Protein AF-A0A2S3XCT6-F1 (afdb_monomer_lite)

Structure (mmCIF, N/CA/C/O backbone):
data_AF-A0A2S3XCT6-F1
#
_entry.id   AF-A0A2S3XCT6-F1
#
loop_
_atom_site.group_PDB
_atom_site.id
_atom_site.type_symbol
_atom_site.label_atom_id
_atom_site.label_alt_id
_atom_site.label_comp_id
_atom_site.label_asym_id
_atom_site.label_entity_id
_atom_site.label_seq_id
_atom_site.pdbx_PDB_ins_code
_atom_site.Cartn_x
_atom_site.Cartn_y
_atom_site.Cartn_z
_atom_site.occupancy
_atom_site.B_iso_or_equiv
_atom_site.auth_seq_id
_atom_site.auth_comp_id
_atom_site.auth_asym_id
_atom_site.auth_atom_id
_atom_site.pdbx_PDB_model_num
ATOM 1 N N . MET A 1 1 ? 5.960 5.096 -20.952 1.00 51.72 1 MET A N 1
ATOM 2 C CA . MET A 1 1 ? 5.707 4.278 -19.741 1.00 51.72 1 MET A CA 1
ATOM 3 C C . MET A 1 1 ? 5.769 5.190 -18.535 1.00 51.72 1 MET A C 1
ATOM 5 O O . MET A 1 1 ? 6.803 5.406 -17.903 1.00 51.72 1 MET A O 1
ATOM 9 N N . ASP A 1 2 ? 4.651 5.865 -18.357 1.00 55.75 2 ASP A N 1
ATOM 10 C CA . ASP A 1 2 ? 4.566 7.237 -17.900 1.00 55.75 2 ASP A CA 1
ATOM 11 C C . ASP A 1 2 ? 4.414 7.304 -16.384 1.00 55.75 2 ASP A C 1
ATOM 13 O O . ASP A 1 2 ? 3.985 6.353 -15.734 1.00 55.75 2 ASP A O 1
ATOM 17 N N . LYS A 1 3 ? 4.760 8.439 -15.774 1.00 55.09 3 LYS A N 1
ATOM 18 C CA . LYS A 1 3 ? 4.616 8.647 -14.320 1.00 55.09 3 LYS A CA 1
ATOM 19 C C . LYS A 1 3 ? 3.206 8.320 -13.786 1.00 55.09 3 LYS A C 1
ATOM 21 O O . LYS A 1 3 ? 3.075 8.025 -12.599 1.00 55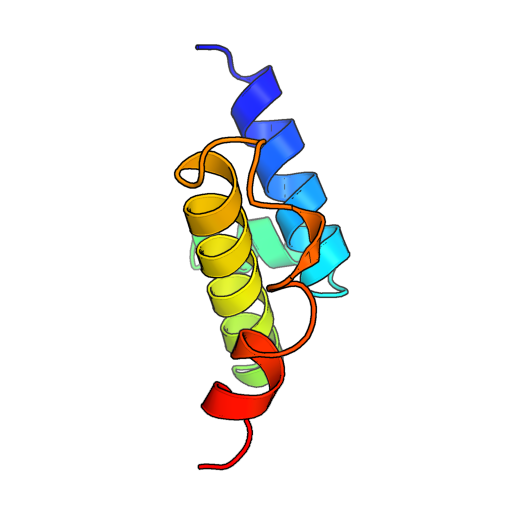.09 3 LYS A O 1
ATOM 26 N N . ILE A 1 4 ? 2.188 8.352 -14.651 1.00 60.31 4 ILE A N 1
ATOM 27 C CA . ILE A 1 4 ? 0.795 7.988 -14.364 1.00 60.31 4 ILE A CA 1
ATOM 28 C C . ILE A 1 4 ? 0.677 6.518 -13.917 1.00 60.31 4 ILE A C 1
ATOM 30 O O . ILE A 1 4 ? 0.125 6.268 -12.850 1.00 60.31 4 ILE A O 1
ATOM 34 N N . ASP A 1 5 ? 1.303 5.566 -14.622 1.00 65.81 5 ASP A N 1
ATOM 35 C CA . ASP A 1 5 ? 1.217 4.123 -14.312 1.00 65.81 5 ASP A CA 1
ATOM 36 C C . ASP A 1 5 ? 1.783 3.774 -12.936 1.00 65.81 5 ASP A C 1
ATOM 38 O O . ASP A 1 5 ? 1.283 2.899 -12.225 1.00 65.81 5 ASP A O 1
ATOM 42 N N . ARG A 1 6 ? 2.849 4.475 -12.536 1.00 68.19 6 ARG A N 1
ATOM 43 C CA . ARG A 1 6 ? 3.471 4.262 -11.226 1.00 68.19 6 ARG A CA 1
ATOM 44 C C . ARG A 1 6 ? 2.576 4.774 -10.106 1.00 68.19 6 ARG A C 1
ATOM 46 O O . ARG A 1 6 ? 2.476 4.125 -9.069 1.00 68.19 6 ARG A O 1
ATOM 53 N N . ARG A 1 7 ? 1.911 5.913 -10.322 1.00 69.00 7 ARG A N 1
ATOM 54 C CA . ARG A 1 7 ? 0.990 6.505 -9.346 1.00 69.00 7 ARG A CA 1
ATOM 55 C C . ARG A 1 7 ? -0.282 5.669 -9.211 1.00 69.00 7 ARG A C 1
ATOM 57 O O . ARG A 1 7 ? -0.712 5.432 -8.086 1.00 69.00 7 ARG A O 1
ATOM 64 N N . GLN A 1 8 ? 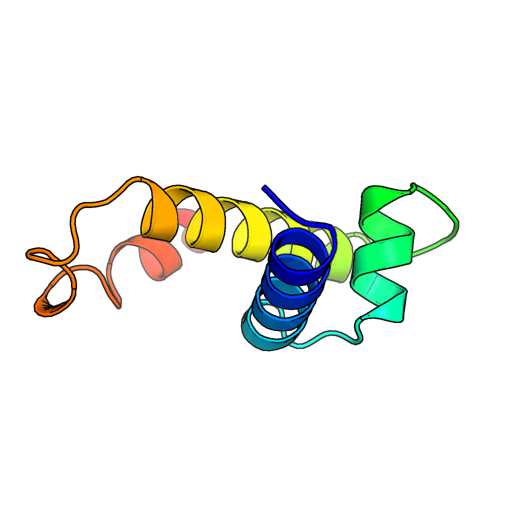-0.812 5.163 -10.329 1.00 74.62 8 GLN A N 1
ATOM 65 C CA . GLN A 1 8 ? -1.913 4.197 -10.345 1.00 74.62 8 GLN A CA 1
ATOM 66 C C . GLN A 1 8 ? -1.524 2.920 -9.588 1.00 74.62 8 GLN A C 1
ATOM 68 O O . GLN A 1 8 ? -2.217 2.517 -8.662 1.00 74.62 8 GLN A O 1
ATOM 73 N N . GLY A 1 9 ? -0.350 2.351 -9.887 1.00 80.06 9 GLY A N 1
ATOM 74 C CA . GLY A 1 9 ? 0.138 1.147 -9.215 1.00 80.06 9 GLY A CA 1
ATOM 75 C C . GLY A 1 9 ? 0.295 1.314 -7.701 1.00 80.06 9 GLY A C 1
ATOM 76 O O . GLY A 1 9 ? -0.058 0.412 -6.951 1.00 80.06 9 GLY A O 1
ATOM 77 N N . MET A 1 10 ? 0.768 2.469 -7.225 1.00 82.50 10 MET A N 1
ATOM 78 C CA . MET A 1 10 ? 0.850 2.749 -5.783 1.00 82.50 10 MET A CA 1
ATOM 79 C C . MET A 1 10 ? -0.530 2.900 -5.133 1.00 82.50 10 MET A C 1
ATOM 81 O O . MET A 1 10 ? -0.710 2.471 -3.992 1.00 82.50 10 MET A O 1
ATOM 85 N N . ALA A 1 11 ? -1.499 3.491 -5.838 1.00 85.94 11 ALA A N 1
ATOM 86 C CA . ALA A 1 11 ? -2.874 3.612 -5.359 1.00 85.94 11 ALA A CA 1
ATOM 87 C C . ALA A 1 11 ? -3.547 2.239 -5.237 1.00 85.94 11 ALA A C 1
ATOM 89 O O . ALA A 1 11 ? -4.157 1.951 -4.207 1.00 85.94 11 ALA A O 1
ATOM 90 N N . ASP A 1 12 ? -3.343 1.364 -6.220 1.00 85.25 12 ASP A N 1
ATOM 91 C CA . ASP A 1 12 ? -3.846 -0.009 -6.188 1.00 85.25 12 ASP A CA 1
ATOM 92 C C . ASP A 1 12 ? -3.223 -0.800 -5.027 1.00 85.25 12 ASP A C 1
ATOM 94 O O . ASP A 1 12 ? -3.922 -1.509 -4.300 1.00 85.25 12 ASP A O 1
ATOM 98 N N . VAL A 1 13 ? -1.910 -0.646 -4.800 1.00 86.00 13 VAL A N 1
ATOM 99 C CA . VAL A 1 13 ? -1.207 -1.276 -3.667 1.00 86.00 13 VAL A CA 1
ATOM 100 C C . VAL A 1 13 ? -1.767 -0.787 -2.337 1.00 86.00 13 VAL A C 1
ATOM 102 O O . VAL A 1 13 ? -2.007 -1.598 -1.443 1.00 86.00 13 VAL A O 1
ATOM 105 N N . ALA A 1 14 ? -1.998 0.519 -2.200 1.00 87.38 14 ALA A N 1
ATOM 106 C CA . ALA A 1 14 ? -2.576 1.115 -1.000 1.00 87.38 14 ALA A CA 1
ATOM 107 C C . ALA A 1 14 ? -3.981 0.558 -0.720 1.00 87.38 14 ALA A C 1
ATOM 109 O O . ALA A 1 14 ? -4.269 0.146 0.406 1.00 87.38 14 ALA A O 1
ATOM 110 N N . GLN A 1 15 ? -4.818 0.472 -1.758 1.00 86.81 15 GLN A N 1
ATOM 111 C CA . GLN A 1 15 ? -6.174 -0.059 -1.664 1.00 86.81 15 GLN A CA 1
ATOM 112 C C . GLN A 1 15 ? -6.179 -1.541 -1.266 1.00 86.81 15 GLN A C 1
ATOM 114 O O . GLN A 1 15 ? -6.909 -1.928 -0.356 1.00 86.81 15 GLN A O 1
ATOM 119 N N . LEU A 1 16 ? -5.330 -2.360 -1.892 1.00 84.69 16 LEU A N 1
ATOM 120 C CA . LEU A 1 16 ? -5.240 -3.795 -1.614 1.00 84.69 16 LEU A CA 1
ATOM 121 C C . LEU A 1 16 ? -4.649 -4.091 -0.225 1.00 84.69 16 LEU A C 1
ATOM 123 O O . LEU A 1 16 ? -5.097 -5.011 0.455 1.00 84.69 16 LEU A O 1
ATOM 127 N N . ALA A 1 17 ? -3.664 -3.307 0.219 1.00 84.00 17 ALA A N 1
ATOM 128 C CA . ALA A 1 17 ? -3.066 -3.440 1.548 1.00 84.00 17 ALA A CA 1
ATOM 129 C C . ALA A 1 17 ? -3.920 -2.824 2.673 1.00 84.00 17 ALA A C 1
ATOM 131 O O . ALA A 1 17 ? -3.631 -3.062 3.851 1.00 84.00 17 ALA A O 1
ATOM 132 N N . GLY A 1 18 ? -4.939 -2.024 2.335 1.00 87.56 18 GLY A N 1
ATOM 133 C CA . GLY A 1 18 ? -5.766 -1.299 3.300 1.00 87.56 18 GLY A CA 1
ATOM 134 C C . GLY A 1 18 ? -4.987 -0.221 4.059 1.00 87.56 18 GLY A C 1
ATOM 135 O O . GLY A 1 18 ? -5.172 -0.054 5.265 1.00 87.56 18 GLY A O 1
ATOM 136 N N . VAL A 1 19 ? -4.068 0.475 3.384 1.00 88.19 19 VAL A N 1
ATOM 137 C CA . VAL A 1 19 ? -3.257 1.555 3.969 1.00 88.19 19 VAL A CA 1
ATOM 138 C C . VAL A 1 19 ? -3.340 2.827 3.126 1.00 88.19 19 VAL A C 1
ATOM 140 O O . VAL A 1 19 ? -3.811 2.810 1.995 1.00 88.19 19 VAL A O 1
ATOM 143 N N . SER A 1 20 ? -2.856 3.949 3.659 1.00 87.56 20 SER A N 1
ATOM 144 C CA . SER A 1 20 ? -2.767 5.196 2.894 1.00 87.56 20 SER A CA 1
ATOM 145 C C . SER A 1 20 ? -1.618 5.171 1.879 1.00 87.56 20 SER A C 1
ATOM 147 O O . SER A 1 20 ? -0.592 4.523 2.105 1.00 87.56 20 SER A O 1
ATOM 149 N N . LEU A 1 21 ? -1.737 5.962 0.807 1.00 87.06 21 LEU A N 1
ATOM 150 C CA . LEU A 1 21 ? -0.652 6.208 -0.155 1.00 87.06 21 LEU A CA 1
ATOM 151 C C . LEU A 1 21 ? 0.645 6.655 0.533 1.00 87.06 21 LEU A C 1
ATOM 153 O O . LEU A 1 21 ? 1.716 6.162 0.201 1.00 87.06 21 LEU A O 1
ATOM 157 N N . SER A 1 22 ? 0.550 7.521 1.546 1.00 83.94 22 SER A N 1
ATOM 158 C CA . SER A 1 22 ? 1.707 7.953 2.341 1.00 83.94 22 SER A CA 1
ATOM 159 C C . SER A 1 22 ? 2.366 6.795 3.092 1.00 83.94 22 SER A C 1
ATOM 161 O O . SER A 1 22 ? 3.569 6.816 3.311 1.00 83.94 22 SER A O 1
ATOM 163 N N . THR A 1 23 ? 1.608 5.771 3.492 1.00 85.25 23 THR A N 1
ATOM 164 C CA . THR A 1 23 ? 2.175 4.571 4.125 1.00 85.25 23 THR A CA 1
ATOM 165 C C . THR A 1 23 ? 2.916 3.713 3.103 1.00 85.25 23 THR A C 1
ATOM 167 O O . THR A 1 23 ? 4.002 3.228 3.408 1.00 85.25 23 THR A O 1
ATOM 170 N N . VAL A 1 24 ? 2.369 3.556 1.893 1.00 84.75 24 VAL A N 1
ATOM 171 C CA . VAL A 1 24 ? 3.048 2.854 0.790 1.00 84.75 24 VAL A CA 1
ATOM 172 C C . VAL A 1 24 ? 4.343 3.569 0.417 1.00 84.75 24 VAL A C 1
ATOM 174 O O . VAL A 1 24 ? 5.389 2.932 0.358 1.00 84.75 24 VAL A O 1
ATOM 177 N N . ASP A 1 25 ? 4.295 4.891 0.257 1.00 84.06 25 ASP A N 1
ATOM 178 C CA . ASP A 1 25 ? 5.467 5.713 -0.043 1.00 84.06 25 ASP A CA 1
ATOM 179 C C . ASP A 1 25 ? 6.543 5.594 1.049 1.00 84.06 25 ASP A C 1
ATOM 181 O O . ASP A 1 25 ? 7.708 5.357 0.746 1.00 84.06 25 ASP A O 1
ATOM 185 N N . ARG A 1 26 ? 6.157 5.632 2.332 1.00 84.38 26 ARG A N 1
ATOM 186 C CA . ARG A 1 26 ? 7.083 5.429 3.461 1.00 84.38 26 ARG A CA 1
ATOM 187 C C . ARG A 1 26 ? 7.703 4.035 3.492 1.00 84.38 26 ARG A C 1
ATOM 189 O O . ARG A 1 26 ? 8.869 3.908 3.846 1.00 84.38 26 ARG A O 1
ATOM 196 N N . VAL A 1 27 ? 6.941 2.998 3.140 1.00 83.00 27 VAL A N 1
ATOM 197 C CA . VAL A 1 27 ? 7.452 1.620 3.066 1.00 83.00 27 VAL A CA 1
ATOM 198 C C . VAL A 1 27 ? 8.442 1.468 1.913 1.00 83.00 27 VAL A C 1
ATOM 200 O O . VAL A 1 27 ? 9.503 0.890 2.123 1.00 83.00 27 VAL A O 1
ATOM 203 N N . LEU A 1 28 ? 8.111 1.994 0.730 1.00 78.12 28 LEU A N 1
ATOM 204 C CA . LEU A 1 28 ? 8.944 1.889 -0.471 1.00 78.12 28 LEU A CA 1
ATOM 205 C C . LEU A 1 28 ? 10.202 2.758 -0.402 1.00 78.12 28 LEU A C 1
ATOM 207 O O . LEU A 1 28 ? 11.249 2.345 -0.882 1.00 78.12 28 LEU A O 1
ATOM 211 N N . ASN A 1 29 ? 10.108 3.943 0.201 1.00 82.50 29 ASN A N 1
ATOM 212 C CA . ASN A 1 29 ? 11.245 4.843 0.390 1.00 82.50 29 ASN A CA 1
ATOM 213 C C . ASN A 1 29 ? 12.002 4.590 1.700 1.00 82.50 29 ASN A C 1
ATOM 215 O O . ASN A 1 29 ? 12.879 5.376 2.042 1.00 82.50 29 ASN A O 1
ATOM 219 N N . GLU A 1 30 ? 11.611 3.576 2.477 1.00 69.88 30 GLU A N 1
ATOM 220 C CA . GLU A 1 30 ? 12.170 3.255 3.800 1.00 69.88 30 GLU A CA 1
ATOM 221 C C . GLU A 1 30 ? 12.175 4.434 4.797 1.00 69.88 30 GLU A C 1
ATOM 223 O O . GLU A 1 30 ? 12.852 4.412 5.826 1.00 69.88 30 GLU A O 1
ATOM 228 N N . ARG A 1 31 ? 11.368 5.471 4.537 1.00 63.38 31 ARG A N 1
ATOM 229 C CA . ARG A 1 31 ? 11.295 6.688 5.348 1.00 63.38 31 ARG A CA 1
ATOM 230 C C . ARG A 1 31 ? 10.300 6.506 6.500 1.00 63.38 31 ARG A C 1
ATOM 232 O O . ARG A 1 31 ? 9.104 6.791 6.403 1.00 63.38 31 ARG A O 1
ATOM 239 N N . GLY A 1 32 ? 10.825 6.075 7.644 1.00 63.53 32 GLY A N 1
ATOM 240 C CA . GLY A 1 32 ? 10.180 6.173 8.957 1.00 63.53 32 GLY A CA 1
ATOM 241 C C . GLY A 1 32 ? 9.516 4.897 9.489 1.00 63.53 32 GLY A C 1
ATOM 242 O O . GLY A 1 32 ? 9.338 3.906 8.787 1.00 63.53 32 GLY A O 1
ATOM 243 N N . SER A 1 33 ? 9.119 4.952 10.764 1.00 62.81 33 SER A N 1
ATOM 244 C CA . SER A 1 33 ? 8.620 3.815 11.552 1.00 62.81 33 SER A CA 1
ATOM 245 C C . SER A 1 33 ? 7.207 3.384 11.149 1.00 62.81 33 SER A C 1
ATOM 247 O O . SER A 1 33 ? 6.209 3.776 11.754 1.00 62.81 33 SER A O 1
ATOM 249 N N . VAL A 1 34 ? 7.105 2.589 10.087 1.00 75.12 34 VAL A N 1
ATOM 250 C CA . VAL A 1 34 ? 5.887 1.850 9.751 1.00 75.12 34 VAL A CA 1
ATOM 251 C C . VAL A 1 34 ? 5.957 0.504 10.467 1.00 75.12 34 VAL A C 1
ATOM 253 O O . VAL A 1 34 ? 6.917 -0.234 10.280 1.00 75.12 34 VAL A O 1
ATOM 256 N N . SER A 1 35 ? 4.950 0.178 11.283 1.00 81.12 35 SER A N 1
ATOM 257 C CA . SER A 1 35 ? 4.882 -1.112 11.989 1.00 81.12 35 SER A CA 1
ATOM 258 C C . SER A 1 35 ? 5.091 -2.282 11.022 1.00 81.12 35 SER A C 1
ATOM 260 O O . SER A 1 35 ? 4.465 -2.285 9.953 1.00 81.12 35 SER A O 1
ATOM 262 N N . ASP A 1 36 ? 5.850 -3.305 11.415 1.00 82.00 36 ASP A N 1
ATOM 263 C CA . ASP A 1 36 ? 6.171 -4.451 10.552 1.00 82.00 36 ASP A CA 1
ATOM 264 C C . ASP A 1 36 ? 4.937 -5.127 9.951 1.00 82.00 36 ASP A C 1
ATOM 266 O O . ASP A 1 36 ? 4.946 -5.544 8.796 1.00 82.00 36 ASP A O 1
ATOM 270 N N . SER A 1 37 ? 3.830 -5.161 10.695 1.00 82.19 37 SER A N 1
ATOM 271 C CA . SER A 1 37 ? 2.545 -5.674 10.207 1.00 82.19 37 SER A CA 1
ATOM 272 C C . SER A 1 37 ? 2.055 -4.942 8.946 1.00 82.19 37 SER A C 1
ATOM 274 O O . SER A 1 37 ? 1.696 -5.573 7.953 1.00 82.19 37 SER A O 1
ATOM 276 N N . LYS A 1 38 ? 2.106 -3.605 8.938 1.00 83.12 38 LYS A N 1
ATOM 277 C CA . LYS A 1 38 ? 1.719 -2.783 7.778 1.00 83.12 38 LYS A CA 1
ATOM 278 C C . LYS A 1 38 ? 2.722 -2.928 6.635 1.00 83.12 38 LYS A C 1
ATOM 280 O O . LYS A 1 38 ? 2.304 -3.049 5.489 1.00 83.12 38 LYS A O 1
ATOM 285 N N . ARG A 1 39 ? 4.025 -2.981 6.940 1.00 83.81 39 ARG A N 1
ATOM 286 C CA . ARG A 1 39 ? 5.076 -3.211 5.937 1.00 83.81 39 ARG A CA 1
ATOM 287 C C . ARG A 1 39 ? 4.852 -4.535 5.199 1.00 83.81 39 ARG A C 1
ATOM 289 O O . ARG A 1 39 ? 4.839 -4.544 3.973 1.00 83.81 39 ARG A O 1
ATOM 296 N N . ARG A 1 40 ? 4.568 -5.622 5.925 1.00 86.62 40 ARG A N 1
ATOM 297 C CA . ARG A 1 40 ? 4.237 -6.928 5.329 1.00 86.62 40 ARG A CA 1
ATOM 298 C C . ARG A 1 40 ? 3.009 -6.864 4.420 1.00 86.62 40 ARG A C 1
ATOM 300 O O . ARG A 1 40 ? 3.069 -7.375 3.307 1.00 86.62 40 ARG A O 1
ATOM 307 N N . LYS A 1 41 ? 1.927 -6.202 4.849 1.00 85.88 41 LYS A N 1
ATOM 308 C CA . LYS A 1 41 ? 0.712 -6.032 4.026 1.00 85.88 41 LYS A CA 1
ATOM 309 C C . LYS A 1 41 ? 0.991 -5.284 2.721 1.00 85.88 41 LYS A C 1
ATOM 311 O O . LYS A 1 41 ? 0.540 -5.718 1.667 1.00 85.88 41 LYS A O 1
ATOM 316 N N . VAL A 1 42 ? 1.762 -4.196 2.782 1.00 86.12 42 VAL A N 1
ATOM 317 C CA . VAL A 1 42 ? 2.143 -3.409 1.596 1.00 86.12 42 VAL A CA 1
ATOM 318 C C . VAL A 1 42 ? 2.993 -4.234 0.631 1.00 86.12 42 VAL A C 1
ATOM 320 O O . VAL A 1 42 ? 2.711 -4.250 -0.564 1.00 86.12 42 VAL A O 1
ATOM 323 N N . LEU A 1 43 ? 3.993 -4.960 1.139 1.00 84.62 43 LEU A N 1
ATOM 324 C CA . LEU A 1 43 ? 4.851 -5.813 0.311 1.00 84.62 43 LEU A CA 1
ATOM 325 C C . LEU A 1 43 ? 4.066 -6.957 -0.346 1.00 84.62 43 LEU A C 1
ATOM 327 O O . LEU A 1 43 ? 4.248 -7.213 -1.535 1.00 84.62 43 LEU A O 1
ATOM 331 N N . GLN A 1 44 ? 3.156 -7.605 0.387 1.00 86.56 44 GLN A N 1
ATOM 332 C CA . GLN A 1 44 ? 2.281 -8.636 -0.181 1.00 86.56 44 GLN A CA 1
ATOM 333 C C . GLN A 1 44 ? 1.359 -8.067 -1.265 1.00 86.56 44 GLN A C 1
ATOM 335 O O . GLN A 1 44 ? 1.250 -8.645 -2.343 1.00 86.56 44 GLN A O 1
ATOM 340 N N . ALA A 1 45 ? 0.733 -6.913 -1.022 1.00 85.50 45 ALA A N 1
ATOM 341 C CA . ALA A 1 45 ? -0.126 -6.264 -2.007 1.00 85.50 45 ALA A CA 1
ATOM 342 C C . ALA A 1 45 ? 0.640 -5.879 -3.285 1.00 85.50 45 ALA A C 1
ATOM 344 O O . ALA A 1 45 ? 0.155 -6.116 -4.392 1.00 85.50 45 ALA A O 1
ATOM 345 N N . ALA A 1 46 ? 1.857 -5.346 -3.142 1.00 83.75 46 ALA A N 1
ATOM 346 C CA . ALA A 1 46 ? 2.737 -5.035 -4.265 1.00 83.75 46 ALA A CA 1
ATOM 347 C C . ALA A 1 46 ? 3.099 -6.280 -5.085 1.00 83.75 46 ALA A C 1
ATOM 349 O O . ALA A 1 46 ? 3.046 -6.233 -6.314 1.00 83.75 46 ALA A O 1
ATOM 350 N N . GLN A 1 47 ? 3.390 -7.407 -4.428 1.00 82.94 47 GLN A N 1
ATOM 351 C CA . GLN A 1 47 ? 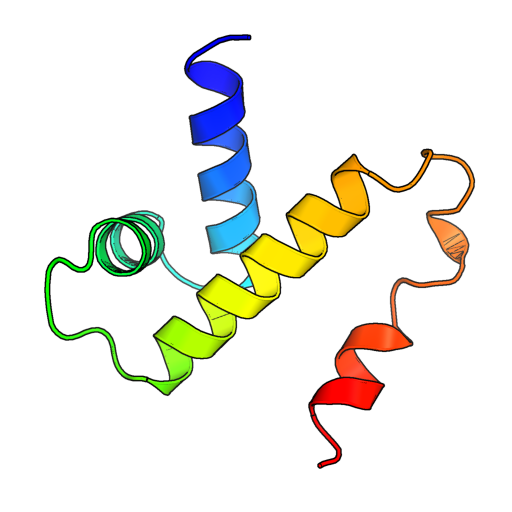3.648 -8.672 -5.117 1.00 82.94 47 GLN A CA 1
ATOM 352 C C . GLN A 1 47 ? 2.413 -9.186 -5.860 1.00 82.94 47 GLN A C 1
ATOM 354 O O . GLN A 1 47 ? 2.517 -9.533 -7.032 1.00 82.94 47 GLN A O 1
ATOM 359 N N . VAL A 1 48 ? 1.234 -9.187 -5.230 1.00 81.56 48 VAL A N 1
ATOM 360 C CA . VAL A 1 48 ? -0.015 -9.644 -5.865 1.00 81.56 48 VAL A CA 1
ATOM 361 C C . VAL A 1 48 ? -0.359 -8.801 -7.093 1.00 81.56 48 VAL A C 1
ATOM 363 O O . VAL A 1 48 ? -0.763 -9.347 -8.117 1.00 81.56 48 VAL A O 1
ATOM 366 N N . LEU A 1 49 ? -0.174 -7.481 -7.033 1.00 82.19 49 LEU A N 1
ATOM 367 C CA . LEU A 1 49 ? -0.422 -6.596 -8.176 1.00 82.19 49 LEU A CA 1
ATOM 368 C C . LEU A 1 49 ? 0.632 -6.743 -9.277 1.00 82.19 49 LEU A C 1
ATOM 370 O O . LEU A 1 49 ? 0.282 -6.707 -10.457 1.00 82.19 49 LEU A O 1
ATOM 374 N N . GLY A 1 50 ? 1.896 -6.969 -8.911 1.00 76.31 50 GLY A N 1
ATOM 375 C CA . GLY A 1 50 ? 2.950 -7.336 -9.858 1.00 76.31 50 GLY A CA 1
ATOM 376 C C . GLY A 1 50 ? 2.638 -8.649 -10.578 1.00 76.31 50 GLY A C 1
ATOM 377 O O . GLY A 1 50 ? 2.719 -8.712 -11.802 1.00 76.31 50 GLY A O 1
ATOM 378 N N . LEU A 1 51 ? 2.177 -9.662 -9.838 1.00 67.75 51 LEU A N 1
ATOM 379 C CA . LEU A 1 51 ? 1.716 -10.938 -10.387 1.00 67.75 51 LEU A CA 1
ATOM 380 C C . LEU A 1 51 ? 0.491 -10.755 -11.288 1.00 67.75 51 LEU A C 1
ATOM 382 O O . LEU A 1 51 ? 0.471 -11.283 -12.394 1.00 67.75 51 LEU A O 1
ATOM 386 N N . LYS A 1 52 ? -0.504 -9.962 -10.870 1.00 66.00 52 LYS A N 1
ATOM 387 C CA . LYS A 1 52 ? -1.708 -9.673 -11.668 1.00 66.00 52 LYS A CA 1
ATOM 388 C C . LYS A 1 52 ? -1.374 -8.994 -12.998 1.00 66.00 52 LYS A C 1
ATOM 390 O O . LYS A 1 52 ? -2.046 -9.252 -13.985 1.00 66.00 52 LYS A O 1
ATOM 395 N N . ARG A 1 53 ? -0.346 -8.142 -13.032 1.00 67.00 53 ARG A N 1
ATOM 396 C CA . ARG A 1 53 ? 0.118 -7.488 -14.265 1.00 67.00 53 ARG A CA 1
ATOM 397 C C . ARG A 1 53 ? 0.862 -8.446 -15.203 1.00 67.00 53 ARG A C 1
ATOM 399 O O . ARG A 1 53 ? 0.843 -8.230 -16.408 1.00 67.00 53 ARG A O 1
ATOM 406 N N . LEU A 1 54 ? 1.513 -9.475 -14.658 1.00 65.44 54 LEU A N 1
ATOM 407 C CA . LEU A 1 54 ? 2.223 -10.504 -15.427 1.00 65.44 54 LEU A CA 1
ATOM 408 C C . LEU A 1 54 ? 1.297 -11.631 -15.912 1.00 65.44 54 LEU A C 1
ATOM 410 O O . LEU A 1 54 ? 1.584 -12.271 -16.919 1.00 65.44 54 LEU A O 1
ATOM 414 N N . LEU A 1 55 ? 0.192 -11.881 -15.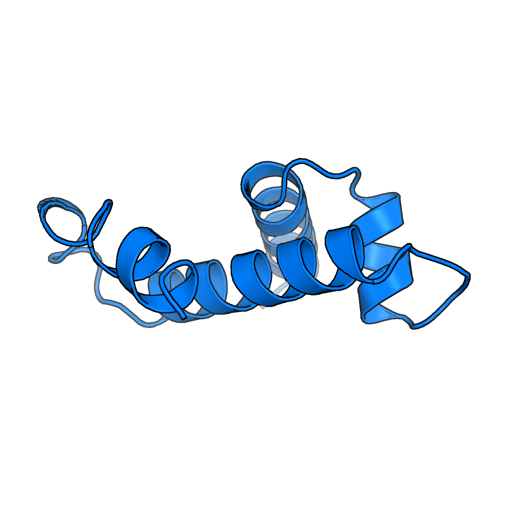208 1.00 57.91 55 LEU A N 1
ATOM 415 C CA . LEU A 1 55 ? -0.810 -12.874 -15.586 1.00 57.91 55 LEU A CA 1
ATOM 416 C C . LEU A 1 55 ? -1.671 -12.347 -16.753 1.00 57.91 55 LEU A C 1
ATOM 418 O O . LEU A 1 55 ? -2.306 -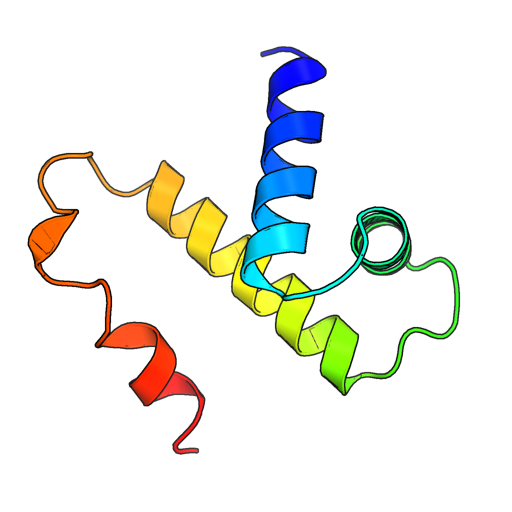11.300 -16.612 1.00 57.91 55 LEU A O 1
ATOM 422 N N . PRO A 1 56 ? -1.758 -13.067 -17.890 1.00 56.91 56 PRO A N 1
ATOM 423 C CA . PRO A 1 56 ? -2.669 -12.717 -18.973 1.00 56.91 56 PRO A CA 1
ATOM 424 C C . PRO A 1 56 ? -4.115 -12.673 -18.475 1.00 56.91 56 PRO A C 1
ATOM 426 O O . PRO A 1 56 ? -4.567 -13.554 -17.738 1.00 56.91 56 PRO A O 1
ATOM 429 N N . SER A 1 57 ? -4.865 -11.671 -18.934 1.00 57.88 57 SER A N 1
ATOM 430 C CA . SER A 1 57 ? -6.221 -11.318 -18.489 1.00 57.88 57 SER A CA 1
ATOM 431 C C . SER A 1 57 ? -7.257 -12.452 -18.543 1.00 57.88 57 SER A C 1
ATOM 433 O O . SER A 1 57 ? -8.334 -12.325 -17.962 1.00 57.88 57 SER A O 1
ATOM 435 N N . ALA A 1 58 ? -6.946 -13.550 -19.232 1.00 56.28 58 ALA A N 1
ATOM 436 C CA . ALA A 1 58 ? -7.792 -14.725 -19.403 1.00 56.28 58 ALA A CA 1
ATOM 437 C C . ALA A 1 58 ? -7.965 -15.569 -18.121 1.00 56.28 58 ALA A C 1
ATOM 439 O O . ALA A 1 58 ? -8.925 -16.325 -18.016 1.00 56.28 58 ALA A O 1
ATOM 440 N N . LEU A 1 59 ? -7.084 -15.431 -17.122 1.00 52.97 59 LEU A N 1
ATOM 441 C CA . LEU A 1 59 ? -7.099 -16.253 -15.897 1.00 52.97 59 LEU A CA 1
ATOM 442 C C . LEU A 1 59 ? -7.789 -15.587 -14.687 1.00 52.97 59 LEU A C 1
ATOM 444 O O . LEU A 1 59 ? -7.753 -16.120 -13.576 1.00 52.97 59 LEU A O 1
ATOM 448 N N . HIS A 1 60 ? -8.445 -14.435 -14.877 1.00 52.97 60 HIS A N 1
ATOM 449 C CA . HIS A 1 60 ? -8.996 -13.605 -13.792 1.00 52.97 60 HIS A CA 1
ATOM 450 C C . HIS A 1 60 ? -10.099 -14.260 -12.930 1.00 52.97 60 HIS A C 1
ATOM 452 O O . HIS A 1 60 ? -10.400 -13.744 -11.852 1.00 52.97 60 HIS A O 1
ATOM 458 N N . GLY A 1 61 ? -10.697 -15.377 -13.359 1.00 48.88 61 GLY A N 1
ATOM 459 C CA . GLY A 1 61 ? -11.841 -15.991 -12.671 1.00 48.88 61 GLY A CA 1
ATOM 460 C C . GLY A 1 61 ? -11.501 -16.913 -11.492 1.00 48.88 61 GLY A C 1
ATOM 461 O O . GLY A 1 61 ? -12.242 -16.941 -10.514 1.00 48.88 61 GLY A O 1
ATOM 462 N N . LEU A 1 62 ? -10.389 -17.657 -11.547 1.00 49.09 62 LEU A N 1
ATOM 463 C CA . LEU A 1 62 ? -10.201 -18.838 -10.681 1.00 49.09 62 LEU A CA 1
ATOM 464 C C . LEU A 1 62 ? -9.244 -18.642 -9.495 1.00 49.09 62 LEU A C 1
ATOM 466 O O . LEU A 1 62 ? -9.321 -19.379 -8.516 1.00 49.09 62 LEU A O 1
ATOM 470 N N . LEU A 1 63 ? -8.364 -17.638 -9.527 1.00 52.19 63 LEU A N 1
ATOM 471 C CA . LEU A 1 63 ? -7.283 -17.501 -8.535 1.00 52.19 63 LEU A CA 1
ATOM 472 C C . LEU A 1 63 ? -7.520 -16.414 -7.475 1.00 52.19 63 LEU A C 1
ATOM 474 O O . LEU A 1 63 ? -6.638 -16.144 -6.662 1.00 52.19 63 LEU A O 1
ATOM 478 N N . ARG A 1 64 ? -8.713 -15.803 -7.437 1.00 48.53 64 ARG A N 1
ATOM 479 C CA . ARG A 1 64 ? -9.025 -14.670 -6.541 1.00 48.53 64 ARG A CA 1
ATOM 480 C C . ARG A 1 64 ? -8.969 -15.018 -5.044 1.00 48.53 64 ARG A C 1
ATOM 482 O O . ARG A 1 64 ? -8.810 -14.114 -4.232 1.00 48.53 64 ARG A O 1
ATOM 489 N N . PHE A 1 65 ? -9.050 -16.299 -4.674 1.00 49.16 65 PHE A N 1
ATOM 490 C CA . PHE A 1 65 ? -9.094 -16.727 -3.268 1.00 49.16 65 PHE A CA 1
ATOM 491 C C . PHE A 1 65 ? -7.997 -17.713 -2.840 1.00 49.16 65 PHE A C 1
ATOM 493 O O . PHE A 1 65 ? -7.737 -17.834 -1.644 1.00 49.16 65 PHE A O 1
ATOM 500 N N . ALA A 1 66 ? -7.329 -18.397 -3.772 1.00 44.97 66 ALA A N 1
ATOM 501 C CA . ALA A 1 66 ? -6.449 -19.514 -3.415 1.00 44.97 66 ALA A CA 1
ATOM 502 C C . ALA A 1 66 ? -5.092 -19.073 -2.832 1.00 44.97 66 ALA A C 1
ATOM 504 O O . ALA A 1 66 ? -4.588 -19.696 -1.901 1.00 44.97 66 ALA A O 1
ATOM 505 N N . LEU A 1 67 ? -4.508 -17.974 -3.321 1.00 51.00 67 LEU A N 1
ATOM 506 C CA . LEU A 1 67 ? -3.124 -17.618 -2.973 1.00 51.00 67 LEU A CA 1
ATOM 507 C C . LEU A 1 67 ? -3.000 -16.818 -1.666 1.00 51.00 67 LEU A C 1
ATOM 509 O O . LEU A 1 67 ? -2.019 -16.976 -0.944 1.00 51.00 67 LEU A O 1
ATOM 513 N N . ILE A 1 68 ? -4.018 -16.025 -1.309 1.00 50.00 68 ILE A N 1
ATOM 514 C CA . ILE A 1 68 ? -4.034 -15.265 -0.044 1.00 50.00 68 ILE A CA 1
ATOM 515 C C . ILE A 1 68 ? -4.222 -16.212 1.154 1.00 50.00 68 ILE A C 1
ATOM 517 O O . ILE A 1 68 ? -3.650 -15.981 2.217 1.00 50.00 68 ILE A O 1
ATOM 521 N N . LYS A 1 69 ? -4.968 -17.315 0.986 1.00 43.19 69 LYS A N 1
ATOM 522 C CA . LYS A 1 69 ? -5.145 -18.319 2.047 1.00 43.19 69 LYS A CA 1
ATOM 523 C C . LYS A 1 69 ? -3.890 -19.160 2.296 1.00 43.19 69 LYS A C 1
ATOM 525 O O . LYS A 1 69 ? -3.646 -19.519 3.441 1.00 43.19 69 LYS A O 1
ATOM 530 N N . LEU A 1 70 ? -3.091 -19.457 1.269 1.00 39.69 70 LEU A N 1
ATOM 531 C CA . LEU A 1 70 ? -1.956 -20.377 1.409 1.00 39.69 70 LEU A CA 1
ATOM 532 C C . LEU A 1 70 ? -0.761 -19.764 2.165 1.00 39.69 70 LEU A C 1
ATOM 534 O O . LEU A 1 70 ? -0.053 -20.480 2.862 1.00 39.69 70 LEU A O 1
ATOM 538 N N . ILE A 1 71 ? -0.554 -18.446 2.075 1.00 47.06 71 ILE A N 1
ATOM 539 C CA . ILE A 1 71 ? 0.594 -17.759 2.704 1.00 47.06 71 ILE A CA 1
ATOM 540 C C . ILE A 1 71 ? 0.320 -17.354 4.167 1.00 47.06 71 ILE A C 1
ATOM 542 O O . ILE A 1 71 ? 1.259 -17.107 4.915 1.00 47.06 71 ILE A O 1
ATOM 546 N N . VAL A 1 72 ? -0.945 -17.307 4.601 1.00 42.34 72 VAL A N 1
ATOM 547 C CA . VAL A 1 72 ? -1.328 -16.908 5.975 1.00 42.34 72 VAL A CA 1
ATOM 548 C C . VAL A 1 72 ? -1.518 -18.115 6.918 1.00 42.34 72 VAL A C 1
ATOM 550 O O . VAL A 1 72 ? -1.655 -17.929 8.122 1.00 42.34 72 VAL A O 1
ATOM 553 N N . ILE A 1 73 ? -1.484 -19.355 6.409 1.00 36.75 73 ILE A N 1
ATOM 554 C CA . ILE A 1 73 ? -1.639 -20.603 7.195 1.00 36.75 73 ILE A CA 1
ATOM 555 C C . ILE A 1 73 ? -0.267 -21.240 7.531 1.00 36.75 73 ILE A C 1
ATOM 557 O O . ILE A 1 73 ? -0.136 -22.455 7.658 1.00 36.75 73 ILE A O 1
ATOM 561 N N . ARG A 1 74 ? 0.790 -20.439 7.694 1.00 43.50 74 ARG A N 1
ATOM 562 C CA . ARG A 1 74 ? 2.078 -20.933 8.199 1.00 43.50 74 ARG A CA 1
ATOM 563 C C . ARG A 1 74 ? 2.762 -19.928 9.108 1.00 43.50 74 ARG A C 1
ATOM 565 O O . ARG A 1 74 ? 2.643 -18.714 8.831 1.00 43.50 74 ARG A O 1
#

pLDDT: mean 70.22, std 15.69, range [36.75, 88.19]

Foldseek 3Di:
DDPVVVLVLLVQLCVQLVHDSVLLVCLVVVPDDDPVSSNVSSVVSSVVVVVVVVDPPPVVPDPPPDPVVVVVPD

InterPro domains:
  IPR000843 LacI-type HTH domain [PF00356] (10-50)
  IPR000843 LacI-type HTH domain [PS50932] (10-65)
  IPR000843 LacI-type HTH domain [SM00354] (7-60)
  IPR000843 LacI-type HTH domain [cd01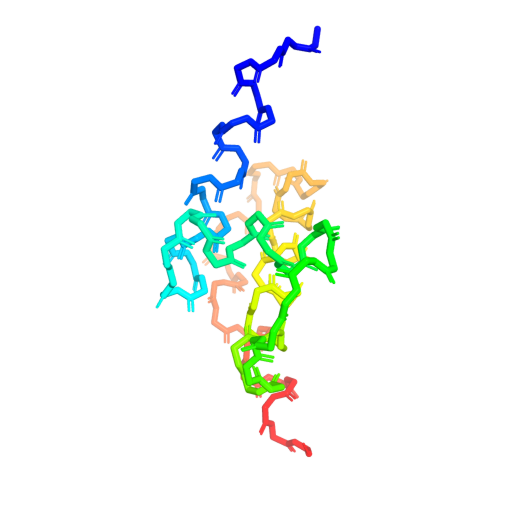392] (11-50)
  IPR010982 Lambda repressor-like, DNA-binding domain superfamily [G3DSA:1.10.260.40] (2-60)
  IPR010982 Lambda repressor-like, DNA-binding domain superfamily [SSF47413] (8-50)

Organism: Pseudomonas putida (NCBI:txid303)

Sequence (74 aa):
MDKIDRRQGMADVAQLAGVSLSTVDRVLNERGSVSDSKRRKVLQAAQVLGLKRLLPSALHGLLRFALIKLIVIR

Secondary structure (DSSP, 8-state):
--HHHHHHHHHHHHHHHTS-HHHHHHHHTT-S---HHHHHHHHHHHHHHHHHHHS-GGGTTT-TTHHHHHHH--

Radius of gyration: 13.34 Å; chains: 1; bounding box: 24×30×32 Å